Protein AF-A0A1F3ZKU9-F1 (afdb_monomer_lite)

Sequence (115 aa):
MRIGVQIGARLVVLLLLAACGTGGHATKDDPQFARSLADTATVAAVAKRGVRVCREMQVGIAERDWVRGVVVEAEGSRVAVRIDEPGRFEHSVHGVKVTRGAIVSDDAVAWTPCL

Secondary structure (DSSP, 8-state):
-----SSSHHHHHTTSSS---------TT-HHHHHHHHHHHHHHHH-STT-EEEEEEEETTTEEEEEEEEEEEEETTEEEEEEEE--SS--EETTEE--TT-EEEEEGGG-EE--

Foldseek 3Di:
DDDDDDPPPVPVVVPPPPPPPDDDDQDPPHPVVVVVVVLVVLQVQQQDFFFKKWAWDDDPPDDIWIWIFTFHHHDDQKTWTQTQRQTPDWDDDPNHTRDHRDIDIDGSSRIGGDD

pLDDT: mean 84.28, std 18.89, range [40.28, 98.69]

Structure (mmCIF, N/CA/C/O backbone):
data_AF-A0A1F3ZKU9-F1
#
_entry.id   AF-A0A1F3ZKU9-F1
#
loop_
_atom_site.group_PDB
_atom_site.id
_atom_site.type_symbol
_atom_site.label_atom_id
_atom_site.label_alt_id
_atom_site.label_comp_id
_atom_site.label_asym_id
_atom_site.label_entity_id
_atom_site.label_seq_id
_atom_site.pdbx_PDB_ins_code
_atom_site.Cartn_x
_atom_site.Cartn_y
_atom_site.Cartn_z
_atom_site.occupancy
_atom_site.B_iso_or_equiv
_atom_site.auth_seq_id
_atom_site.auth_comp_id
_atom_site.auth_asym_id
_atom_site.auth_atom_id
_atom_site.pdbx_PDB_model_num
ATOM 1 N N . MET A 1 1 ? 25.661 50.003 53.437 1.00 41.91 1 MET A N 1
ATOM 2 C CA . MET A 1 1 ? 25.661 50.498 52.043 1.00 41.91 1 MET A CA 1
ATOM 3 C C . MET A 1 1 ? 25.956 49.332 51.102 1.00 41.91 1 MET A C 1
ATOM 5 O O . MET A 1 1 ? 27.112 48.976 50.940 1.00 41.91 1 MET A O 1
ATOM 9 N N . ARG A 1 2 ? 24.918 48.681 50.560 1.00 40.28 2 ARG A N 1
ATOM 10 C CA . ARG A 1 2 ? 25.003 47.761 49.410 1.00 40.28 2 ARG A CA 1
ATOM 11 C C . ARG A 1 2 ? 23.712 47.908 48.607 1.00 40.28 2 ARG A C 1
ATOM 13 O O . ARG A 1 2 ? 22.698 47.298 48.915 1.00 40.28 2 ARG A O 1
ATOM 20 N N . ILE A 1 3 ? 23.767 48.832 47.654 1.00 46.47 3 ILE A N 1
ATOM 21 C CA . ILE A 1 3 ? 22.811 49.003 46.563 1.00 46.47 3 ILE A CA 1
ATOM 22 C C . ILE A 1 3 ? 23.258 48.025 45.478 1.00 46.47 3 ILE A C 1
ATOM 24 O O . ILE A 1 3 ? 24.413 48.078 45.063 1.00 46.47 3 ILE A O 1
ATOM 28 N N . GLY A 1 4 ? 22.378 47.136 45.031 1.00 48.34 4 GLY A N 1
ATOM 29 C CA . GLY A 1 4 ? 22.643 46.316 43.854 1.00 48.34 4 GLY A CA 1
ATOM 30 C C . GLY A 1 4 ? 21.914 44.983 43.877 1.00 48.34 4 GLY A C 1
ATOM 31 O O . GLY A 1 4 ? 21.918 44.289 44.884 1.00 48.34 4 GLY A O 1
ATOM 32 N N . VAL A 1 5 ? 21.381 44.609 42.714 1.00 49.00 5 VAL A N 1
ATOM 33 C CA . VAL A 1 5 ? 20.816 43.291 42.378 1.00 49.00 5 VAL A CA 1
ATOM 34 C C . VAL A 1 5 ? 19.326 43.109 42.710 1.00 49.00 5 VAL A C 1
ATOM 36 O O . VAL A 1 5 ? 18.940 42.209 43.444 1.00 49.00 5 VAL A O 1
ATOM 39 N N . GLN A 1 6 ? 18.448 43.922 42.108 1.00 45.81 6 GLN A N 1
ATOM 40 C CA . GLN A 1 6 ? 17.027 43.549 41.919 1.00 45.81 6 GLN A CA 1
ATOM 41 C C . GLN A 1 6 ? 16.469 43.846 40.510 1.00 45.81 6 GLN A C 1
ATOM 43 O O . GLN A 1 6 ? 15.298 43.597 40.249 1.00 45.81 6 GLN A O 1
ATOM 48 N N . ILE A 1 7 ? 17.282 44.325 39.561 1.00 51.88 7 ILE A N 1
ATOM 49 C CA . ILE A 1 7 ? 16.776 44.780 38.247 1.00 51.88 7 ILE A CA 1
ATOM 50 C C . ILE A 1 7 ? 16.817 43.668 37.169 1.00 51.88 7 ILE A C 1
ATOM 52 O O . ILE A 1 7 ? 16.140 43.765 36.152 1.00 51.88 7 ILE A O 1
ATOM 56 N N . GLY A 1 8 ? 1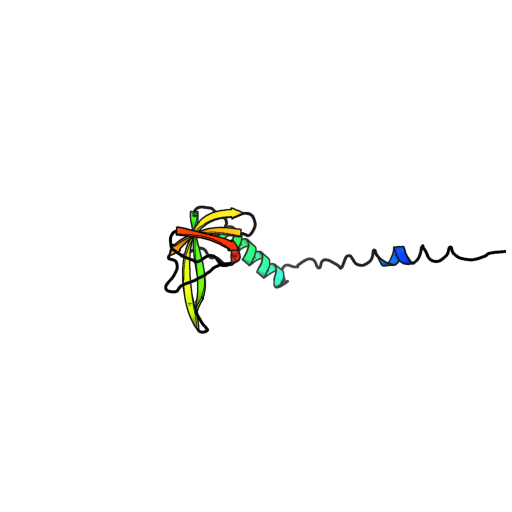7.536 42.561 37.393 1.00 46.69 8 GLY A N 1
ATOM 57 C CA . GLY A 1 8 ? 17.780 41.548 36.350 1.00 46.69 8 GLY A CA 1
ATOM 58 C C . GLY A 1 8 ? 16.667 40.516 36.111 1.00 46.69 8 GLY A C 1
ATOM 59 O O . GLY A 1 8 ? 16.588 39.952 35.024 1.00 46.69 8 GLY A O 1
ATOM 60 N N . ALA A 1 9 ? 15.793 40.253 37.087 1.00 50.47 9 ALA A N 1
ATOM 61 C CA . ALA A 1 9 ? 14.893 39.092 37.018 1.00 50.47 9 ALA A CA 1
ATOM 62 C C . ALA A 1 9 ? 13.597 39.329 36.220 1.00 50.47 9 ALA A C 1
ATOM 64 O O . ALA A 1 9 ? 12.983 38.374 35.752 1.00 50.47 9 ALA A O 1
ATOM 65 N N . ARG A 1 10 ? 13.167 40.586 36.037 1.00 48.47 10 ARG A N 1
ATOM 66 C CA . ARG A 1 10 ? 11.903 40.888 35.336 1.00 48.47 10 ARG A CA 1
ATOM 67 C C . ARG A 1 10 ? 12.035 40.973 33.815 1.00 48.47 10 ARG A C 1
ATOM 69 O O . ARG A 1 10 ? 11.051 40.733 33.127 1.00 48.47 10 ARG A O 1
ATOM 76 N N . LEU A 1 11 ? 13.225 41.262 33.284 1.00 47.56 11 LEU A N 1
ATOM 77 C CA . LEU A 1 11 ? 13.407 41.440 31.838 1.00 47.56 11 LEU A CA 1
ATOM 78 C C . LEU A 1 11 ? 13.492 40.104 31.076 1.00 47.56 11 LEU A C 1
ATOM 80 O O . LEU A 1 11 ? 13.081 40.029 29.924 1.00 47.56 11 LEU A O 1
ATOM 84 N N . VAL A 1 12 ? 13.968 39.035 31.722 1.00 53.72 12 VAL A N 1
ATOM 85 C CA . VAL A 1 12 ? 14.160 37.723 31.074 1.00 53.72 12 VAL A CA 1
ATOM 86 C C . VAL A 1 12 ? 12.837 36.969 30.872 1.00 53.72 12 VAL A C 1
ATOM 88 O O . VAL A 1 12 ? 12.683 36.247 29.892 1.00 53.72 12 VAL A O 1
ATOM 91 N N . VAL A 1 13 ? 11.841 37.176 31.740 1.00 52.06 13 VAL A N 1
ATOM 92 C CA . VAL A 1 13 ? 10.548 36.464 31.665 1.00 52.06 13 VAL A CA 1
ATOM 93 C C . VAL A 1 13 ? 9.666 36.955 30.505 1.00 52.06 13 VAL A C 1
ATOM 95 O O . VAL A 1 13 ? 8.881 36.183 29.962 1.00 52.06 13 VAL A O 1
ATOM 98 N N . LEU A 1 14 ? 9.824 38.205 30.059 1.00 50.38 14 LEU A N 1
ATOM 99 C CA . LEU A 1 14 ? 9.020 38.782 28.970 1.00 50.38 14 LEU A CA 1
ATOM 100 C C . LEU A 1 14 ? 9.446 38.331 27.559 1.00 50.38 14 LEU A C 1
ATOM 102 O O . LEU A 1 14 ? 8.662 38.469 26.625 1.00 50.38 14 LEU A O 1
ATOM 106 N N . LEU A 1 15 ? 10.641 37.755 27.391 1.00 51.44 15 LEU A N 1
ATOM 107 C CA . LEU A 1 15 ? 11.169 37.343 26.079 1.00 51.44 15 LEU A CA 1
ATOM 108 C C . LEU A 1 15 ? 10.823 35.896 25.678 1.00 51.44 15 LEU A C 1
ATOM 110 O O . LEU A 1 15 ? 11.015 35.532 24.522 1.00 51.44 15 LEU A O 1
ATOM 114 N N . LEU A 1 16 ? 10.281 35.074 26.584 1.00 51.91 16 LEU A N 1
ATOM 115 C CA . LEU A 1 16 ? 9.998 33.651 26.320 1.00 51.91 16 LEU A CA 1
ATOM 116 C C . LEU A 1 16 ? 8.561 33.357 25.846 1.00 51.91 16 LEU A C 1
ATOM 118 O O . L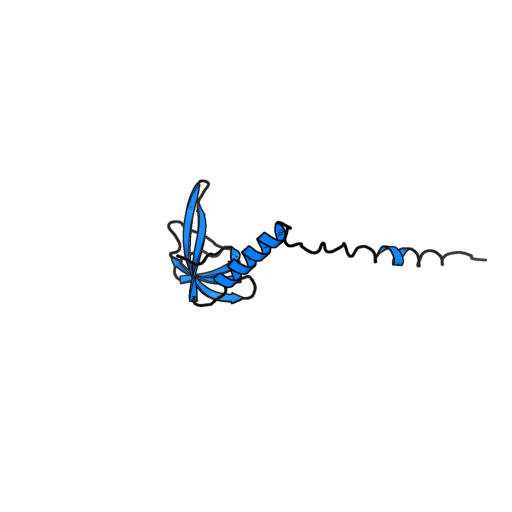EU A 1 16 ? 8.271 32.233 25.451 1.00 51.91 16 LEU A O 1
ATOM 122 N N . LEU A 1 17 ? 7.659 34.346 25.848 1.00 53.03 17 LEU A N 1
ATOM 123 C CA . LEU A 1 17 ? 6.234 34.154 25.519 1.00 53.03 17 LEU A CA 1
ATOM 124 C C . LEU A 1 17 ? 5.847 34.532 24.076 1.00 53.03 17 LEU A C 1
ATOM 126 O O . LEU A 1 17 ? 4.697 34.346 23.690 1.00 53.03 17 LEU A O 1
ATOM 130 N N . ALA A 1 18 ? 6.778 35.029 23.258 1.00 53.34 18 ALA A N 1
ATOM 131 C CA . ALA A 1 18 ? 6.480 35.568 21.923 1.00 53.34 18 ALA A CA 1
ATOM 132 C 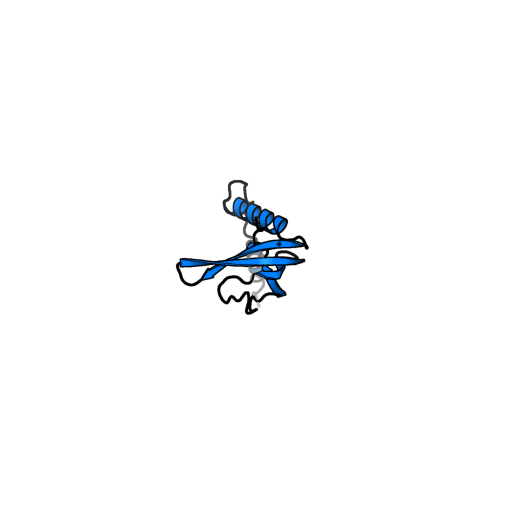C . ALA A 1 18 ? 6.832 34.632 20.747 1.00 53.34 18 ALA A C 1
ATOM 134 O O . ALA A 1 18 ? 6.911 35.085 19.609 1.00 53.34 18 ALA A O 1
ATOM 135 N N . ALA A 1 19 ? 7.036 33.336 20.995 1.00 52.00 19 ALA A N 1
ATOM 136 C CA . ALA A 1 19 ? 7.359 32.360 19.950 1.00 52.00 19 ALA A CA 1
ATOM 137 C C . ALA A 1 19 ? 6.338 31.211 19.852 1.00 52.00 19 ALA A C 1
ATOM 139 O O . ALA A 1 19 ? 6.692 30.084 19.529 1.00 52.00 19 ALA A O 1
ATOM 140 N N . CYS A 1 20 ? 5.050 31.484 20.083 1.00 52.00 20 CYS A N 1
ATOM 141 C CA . CYS A 1 20 ? 4.006 30.720 19.395 1.00 52.00 20 CYS A CA 1
ATOM 142 C C . CYS A 1 20 ? 3.874 31.327 17.998 1.00 52.00 20 CYS A C 1
ATOM 144 O O . CYS A 1 20 ? 3.068 32.226 17.768 1.00 52.00 20 CYS A O 1
ATOM 146 N N . GLY A 1 21 ? 4.763 30.894 17.101 1.00 47.72 21 GLY A N 1
ATOM 147 C CA . GLY A 1 21 ? 4.705 31.235 15.689 1.00 47.72 21 GLY A CA 1
ATOM 148 C C . GLY A 1 21 ? 3.305 30.952 15.158 1.00 47.72 21 GLY A C 1
ATOM 149 O O . GLY A 1 21 ? 2.790 29.844 15.279 1.00 47.72 21 GLY A O 1
ATOM 150 N N . THR A 1 22 ? 2.697 32.002 14.625 1.00 53.69 22 THR A N 1
ATOM 151 C CA . THR A 1 22 ? 1.474 32.024 13.831 1.00 53.69 22 THR A CA 1
ATOM 152 C C . THR A 1 22 ? 1.273 30.738 13.033 1.00 53.69 22 THR A C 1
ATOM 154 O O . THR A 1 22 ? 1.954 30.510 12.032 1.00 53.69 22 THR A O 1
ATOM 157 N N . GLY A 1 23 ? 0.299 29.925 13.446 1.00 52.28 23 GLY A N 1
ATOM 158 C CA . GLY A 1 23 ? -0.315 28.952 12.556 1.00 52.28 23 GLY A CA 1
ATOM 159 C C . GLY A 1 23 ? -0.988 29.725 11.429 1.00 52.28 23 GLY A C 1
ATOM 160 O O . GLY A 1 23 ? -2.029 30.349 11.633 1.00 52.28 23 GLY A O 1
ATOM 161 N N . GLY A 1 24 ? -0.363 29.740 10.252 1.00 56.84 24 GLY A N 1
ATOM 162 C CA . GLY A 1 24 ? -1.059 30.108 9.030 1.00 56.84 24 GLY A CA 1
ATOM 163 C C . GLY A 1 24 ? -2.237 29.153 8.885 1.00 56.84 24 GLY A C 1
ATOM 164 O O . GLY A 1 24 ? -2.047 27.941 8.832 1.00 56.84 24 GLY A O 1
ATOM 165 N N . HIS A 1 25 ? -3.457 29.682 8.904 1.00 59.00 25 HIS A N 1
ATOM 166 C CA . HIS A 1 25 ? -4.634 28.890 8.584 1.00 59.00 25 HIS A CA 1
ATOM 167 C C . HIS A 1 25 ? -4.451 28.416 7.143 1.00 59.00 25 HIS A C 1
ATOM 169 O O . HIS A 1 25 ? -4.407 29.255 6.245 1.00 59.00 25 HIS A O 1
ATOM 175 N N . ALA A 1 26 ? -4.291 27.106 6.935 1.00 62.38 26 ALA A N 1
ATOM 176 C CA . ALA A 1 26 ? -4.245 26.526 5.600 1.00 62.38 26 ALA A CA 1
ATOM 177 C C . ALA A 1 26 ? -5.535 26.931 4.878 1.00 62.38 26 ALA A C 1
ATOM 179 O O . ALA A 1 26 ? -6.631 26.482 5.226 1.00 62.38 26 ALA A O 1
ATOM 180 N N . THR A 1 27 ? -5.424 27.868 3.942 1.00 72.56 27 THR A N 1
ATOM 181 C CA . THR A 1 27 ? -6.550 28.274 3.111 1.00 72.56 27 THR A CA 1
ATOM 182 C C . THR A 1 27 ? -6.766 27.199 2.053 1.00 72.56 27 THR A C 1
ATOM 184 O O . THR A 1 27 ? -5.866 26.427 1.729 1.00 72.56 27 THR A O 1
ATOM 187 N N . LYS A 1 28 ? -7.975 27.129 1.493 1.00 70.75 28 LYS A N 1
ATOM 188 C CA . LYS A 1 28 ? -8.309 26.148 0.450 1.00 70.75 28 LYS A CA 1
ATOM 189 C C . LYS A 1 28 ? -7.375 26.220 -0.773 1.00 70.75 28 LYS A C 1
ATOM 191 O O . LYS A 1 28 ? -7.232 25.224 -1.475 1.00 70.75 28 LYS A O 1
ATOM 196 N N . ASP A 1 29 ? -6.740 27.370 -0.987 1.00 79.56 29 ASP A N 1
ATOM 197 C CA . ASP A 1 29 ? -5.822 27.632 -2.098 1.00 79.56 29 ASP A CA 1
ATOM 198 C C . ASP A 1 29 ? -4.359 27.249 -1.787 1.00 79.56 29 ASP A C 1
ATOM 200 O O . ASP A 1 29 ? -3.490 27.390 -2.646 1.00 79.56 29 ASP A O 1
ATOM 204 N N . ASP A 1 30 ? -4.067 26.749 -0.581 1.00 85.19 30 ASP A N 1
ATOM 205 C CA . ASP A 1 30 ? -2.743 26.252 -0.201 1.00 85.19 30 ASP A CA 1
ATOM 206 C C . ASP A 1 30 ? -2.476 24.868 -0.838 1.00 85.19 30 ASP A C 1
ATOM 208 O O . ASP A 1 30 ? -3.230 23.915 -0.597 1.00 85.19 30 ASP A O 1
ATOM 212 N N . PRO A 1 31 ? -1.385 24.686 -1.607 1.00 86.75 31 PRO A N 1
ATOM 213 C CA . PRO A 1 31 ? -0.987 23.381 -2.134 1.00 86.75 31 PRO A CA 1
ATOM 214 C C . PRO A 1 31 ? -0.862 22.276 -1.072 1.00 86.75 31 PRO A C 1
ATOM 216 O O . PRO A 1 31 ? -1.080 21.102 -1.383 1.00 86.75 31 PRO A O 1
ATOM 219 N N . GLN A 1 32 ? -0.527 22.614 0.177 1.00 88.56 32 GLN A N 1
ATOM 220 C CA . GLN A 1 32 ? -0.490 21.644 1.274 1.00 88.56 32 GLN A CA 1
ATOM 221 C C . GLN A 1 32 ? -1.880 21.132 1.647 1.00 88.56 32 GLN A C 1
ATOM 223 O O . GLN A 1 32 ? -2.024 19.948 1.952 1.00 88.56 32 GLN A O 1
ATOM 228 N N . PHE A 1 33 ? -2.907 21.982 1.582 1.00 88.00 33 PHE A N 1
ATOM 229 C CA . PHE A 1 33 ? -4.284 21.583 1.865 1.00 88.00 33 PHE A CA 1
ATOM 230 C C . PHE A 1 33 ? -4.793 20.565 0.838 1.00 88.00 33 PHE A C 1
ATOM 232 O O . PHE A 1 33 ? -5.406 19.560 1.193 1.00 88.00 33 PHE A O 1
ATOM 239 N N . ALA A 1 34 ? -4.479 20.772 -0.443 1.00 88.25 34 ALA A N 1
ATOM 240 C CA . ALA A 1 34 ? -4.816 19.804 -1.484 1.00 88.25 34 ALA A CA 1
ATOM 241 C C . ALA A 1 34 ? -4.139 18.441 -1.242 1.00 88.25 34 ALA A C 1
ATOM 243 O O . ALA A 1 34 ? -4.757 17.393 -1.437 1.00 88.25 34 ALA A O 1
ATOM 244 N N . ARG A 1 35 ? -2.882 18.452 -0.781 1.00 87.50 35 ARG A N 1
ATOM 245 C CA . ARG A 1 35 ? -2.119 17.231 -0.494 1.00 87.50 35 ARG A CA 1
ATOM 246 C C . ARG A 1 35 ? -2.676 16.480 0.713 1.00 87.50 35 ARG A C 1
ATOM 248 O O . ARG A 1 35 ? -2.917 15.284 0.614 1.00 87.50 35 ARG A O 1
ATOM 255 N N . SER A 1 36 ? -2.977 17.183 1.804 1.00 88.06 36 SER A N 1
ATOM 256 C CA . SER A 1 36 ? -3.547 16.567 3.008 1.00 88.06 36 SER A CA 1
ATOM 257 C C . SER A 1 36 ? -4.937 15.969 2.762 1.00 88.06 36 SER A C 1
ATOM 259 O O . SER A 1 36 ? -5.254 14.901 3.294 1.00 88.06 36 SER A O 1
ATOM 261 N N . LEU A 1 37 ? -5.754 16.601 1.912 1.00 88.88 37 LEU A N 1
ATOM 262 C CA . LEU A 1 37 ? -7.024 16.031 1.459 1.00 88.88 37 LEU A CA 1
ATOM 263 C C . LEU A 1 37 ? -6.825 14.737 0.661 1.00 88.88 37 LEU A C 1
ATOM 265 O O . LEU A 1 37 ? -7.537 13.761 0.902 1.00 88.88 37 LEU A O 1
ATOM 269 N N . ALA A 1 38 ? -5.866 14.715 -0.267 1.00 86.69 38 ALA A N 1
ATOM 270 C CA . ALA A 1 38 ? -5.557 13.527 -1.062 1.00 86.69 38 ALA A CA 1
ATOM 271 C C . ALA A 1 38 ? -5.032 12.373 -0.191 1.00 86.69 38 ALA A C 1
ATOM 273 O O . ALA A 1 38 ? -5.473 11.230 -0.344 1.00 86.69 38 ALA A O 1
ATOM 274 N N . ASP A 1 39 ? -4.163 12.675 0.774 1.00 88.75 39 ASP A N 1
ATOM 275 C CA . ASP A 1 39 ? -3.652 11.693 1.731 1.00 88.75 39 ASP A CA 1
ATOM 276 C C . ASP A 1 39 ? -4.795 11.129 2.583 1.00 88.75 39 ASP A C 1
ATOM 278 O O . ASP A 1 39 ? -4.937 9.914 2.709 1.00 88.75 39 ASP A O 1
ATOM 282 N N . THR A 1 40 ? -5.683 11.992 3.088 1.00 89.06 40 THR A N 1
ATOM 283 C CA . THR A 1 40 ? -6.857 11.572 3.874 1.00 89.06 40 THR A CA 1
ATOM 284 C C . THR A 1 40 ? -7.784 10.667 3.064 1.00 89.06 40 THR A C 1
ATOM 286 O O . THR A 1 40 ? -8.247 9.644 3.572 1.00 89.06 40 THR A O 1
ATOM 289 N N . ALA A 1 41 ? -8.041 11.005 1.798 1.00 87.69 41 ALA A N 1
ATOM 290 C CA . ALA A 1 41 ? -8.855 10.180 0.909 1.00 87.69 41 ALA A CA 1
ATOM 291 C C . ALA A 1 41 ? -8.214 8.805 0.658 1.00 87.69 41 ALA A C 1
ATOM 293 O O . ALA A 1 41 ? -8.908 7.787 0.675 1.00 87.69 41 ALA A O 1
ATOM 294 N N . THR A 1 42 ? -6.892 8.764 0.483 1.00 88.12 42 THR A N 1
ATOM 295 C CA . THR A 1 42 ? -6.134 7.519 0.292 1.00 88.12 42 THR A CA 1
ATOM 296 C C . THR A 1 42 ? -6.205 6.639 1.537 1.00 88.12 42 THR A C 1
ATOM 298 O O . THR A 1 42 ? -6.565 5.465 1.444 1.00 88.12 42 THR A O 1
ATOM 301 N N . VAL A 1 43 ? -5.958 7.220 2.717 1.00 91.00 43 VAL A N 1
ATOM 302 C CA . VAL A 1 43 ? -6.098 6.522 4.003 1.00 91.00 43 VAL A CA 1
ATOM 303 C C . VAL A 1 43 ? -7.513 5.966 4.143 1.00 91.00 43 VAL A C 1
ATOM 305 O O . VAL A 1 43 ? -7.666 4.787 4.435 1.00 91.00 43 VAL A O 1
ATOM 308 N N . ALA A 1 44 ? -8.551 6.760 3.872 1.00 90.69 44 ALA A N 1
ATOM 309 C CA . ALA A 1 44 ? -9.937 6.310 3.984 1.00 90.69 44 ALA A CA 1
ATOM 310 C C . ALA A 1 44 ? -10.274 5.144 3.034 1.00 90.69 44 ALA A C 1
ATOM 312 O O . ALA A 1 44 ? -11.038 4.251 3.402 1.00 90.69 44 ALA A O 1
ATOM 313 N N . ALA A 1 45 ? -9.694 5.126 1.832 1.00 90.50 45 ALA A N 1
ATOM 314 C CA . ALA A 1 45 ? -9.906 4.059 0.858 1.00 90.50 45 ALA A CA 1
ATOM 315 C C . ALA A 1 45 ? -9.212 2.741 1.249 1.00 90.50 45 ALA A C 1
ATOM 317 O O . ALA A 1 45 ? -9.700 1.662 0.910 1.00 90.50 45 ALA A O 1
ATOM 318 N N . VAL A 1 46 ? -8.085 2.823 1.960 1.00 95.69 46 VAL A N 1
ATOM 319 C CA . VAL A 1 46 ? -7.227 1.680 2.302 1.00 95.69 46 VAL A CA 1
ATOM 320 C C . VAL A 1 46 ? -7.477 1.154 3.721 1.00 95.69 46 VAL A C 1
ATOM 322 O O . VAL A 1 46 ? -7.420 -0.053 3.942 1.00 95.69 46 VAL A O 1
ATOM 325 N N . ALA A 1 47 ? -7.791 2.014 4.693 1.00 91.62 47 ALA A N 1
ATOM 326 C CA . ALA A 1 47 ? -7.841 1.707 6.129 1.00 91.62 47 ALA A CA 1
ATOM 327 C C . ALA A 1 47 ? -9.097 0.926 6.572 1.00 91.62 47 ALA A C 1
ATOM 329 O O . ALA A 1 47 ? -9.690 1.190 7.619 1.00 91.62 47 ALA A O 1
ATOM 330 N N . LYS A 1 48 ? -9.512 -0.071 5.787 1.00 93.31 48 LYS A N 1
ATOM 331 C CA . LYS A 1 48 ? -10.595 -0.996 6.118 1.00 93.31 48 LYS A CA 1
ATOM 332 C C . LYS A 1 48 ? -10.120 -2.434 5.938 1.00 93.31 48 LYS A C 1
ATOM 334 O O . LYS A 1 48 ? -9.594 -2.805 4.891 1.00 93.31 48 LYS A O 1
ATOM 339 N N . ARG A 1 49 ? -10.357 -3.275 6.952 1.00 96.94 49 ARG A N 1
ATOM 340 C CA . ARG A 1 49 ? -10.064 -4.716 6.865 1.00 96.94 49 ARG A CA 1
ATOM 341 C C . ARG A 1 49 ? -10.792 -5.336 5.665 1.00 96.94 49 ARG A C 1
ATOM 343 O O . ARG A 1 49 ? -11.964 -5.047 5.425 1.00 96.94 49 ARG A O 1
ATOM 350 N N . GLY A 1 50 ? -10.098 -6.204 4.936 1.00 97.38 50 GLY A N 1
ATOM 351 C CA . GLY A 1 50 ? -10.602 -6.903 3.754 1.00 97.38 50 GLY A CA 1
ATOM 352 C C . GLY A 1 50 ? -10.408 -6.163 2.427 1.00 97.38 50 GLY A C 1
ATOM 353 O O . GLY A 1 50 ? -10.656 -6.758 1.381 1.00 97.38 50 GLY A O 1
ATOM 354 N N . VAL A 1 51 ? -9.951 -4.904 2.431 1.00 97.56 51 VAL A N 1
ATOM 355 C CA . VAL A 1 51 ? -9.660 -4.176 1.186 1.00 97.56 51 VAL A CA 1
ATOM 356 C C . VAL A 1 51 ? -8.437 -4.786 0.504 1.00 97.56 51 VAL A C 1
ATOM 358 O O . VAL A 1 51 ? -7.404 -4.998 1.141 1.00 97.56 51 VAL A O 1
ATOM 361 N N . ARG A 1 52 ? -8.561 -5.063 -0.800 1.00 98.25 52 ARG A N 1
ATOM 362 C CA . ARG A 1 52 ? -7.427 -5.450 -1.645 1.00 98.25 52 ARG A CA 1
ATOM 363 C C . ARG A 1 52 ? -6.629 -4.216 -2.022 1.00 98.25 52 ARG A C 1
ATOM 365 O O . ARG A 1 52 ? -7.193 -3.255 -2.546 1.00 98.25 52 ARG A O 1
ATOM 372 N N . VAL A 1 53 ? -5.330 -4.270 -1.781 1.00 98.31 53 VAL A N 1
ATOM 373 C CA . VAL A 1 53 ? -4.424 -3.144 -1.967 1.00 98.31 53 VAL A CA 1
ATOM 374 C C . VAL A 1 53 ? -3.208 -3.525 -2.790 1.00 98.31 53 VAL A C 1
ATOM 376 O O . VAL A 1 53 ? -2.705 -4.646 -2.723 1.00 98.31 53 VAL A O 1
ATOM 379 N N . CYS A 1 54 ? -2.763 -2.556 -3.574 1.00 97.94 54 CYS A N 1
ATOM 380 C CA . CYS A 1 54 ? -1.675 -2.628 -4.519 1.00 97.94 54 CYS A CA 1
ATOM 381 C C . CYS A 1 54 ? -0.644 -1.566 -4.135 1.00 97.94 54 CYS A C 1
ATOM 383 O O . CYS A 1 54 ? -0.989 -0.403 -3.898 1.00 97.94 54 CYS A O 1
ATOM 385 N N . ARG A 1 55 ? 0.623 -1.968 -4.086 1.00 97.75 55 ARG A N 1
ATOM 386 C CA . ARG A 1 55 ? 1.757 -1.075 -3.877 1.00 97.75 55 ARG A CA 1
ATOM 387 C C . ARG A 1 55 ? 2.732 -1.207 -5.026 1.00 97.75 55 ARG A C 1
ATOM 389 O O . ARG A 1 55 ? 3.152 -2.309 -5.379 1.00 97.75 55 ARG A O 1
ATOM 396 N N . GLU A 1 56 ? 3.105 -0.061 -5.564 1.00 96.94 56 GLU A N 1
ATOM 397 C CA . GLU A 1 56 ? 4.161 0.043 -6.550 1.00 96.94 56 GLU A CA 1
ATOM 398 C C . GLU A 1 56 ? 5.530 -0.032 -5.862 1.00 96.94 56 GLU A C 1
ATOM 400 O O . GLU A 1 56 ? 5.792 0.662 -4.876 1.00 96.94 56 GLU A O 1
ATOM 405 N N . MET A 1 57 ? 6.408 -0.875 -6.391 1.00 96.25 57 MET A N 1
ATOM 406 C CA . MET A 1 57 ? 7.771 -1.071 -5.918 1.00 96.25 57 MET A CA 1
ATOM 407 C C . MET A 1 57 ? 8.753 -0.649 -7.006 1.00 96.25 57 MET A C 1
ATOM 409 O O . MET A 1 57 ? 8.651 -1.075 -8.158 1.00 96.25 57 MET A O 1
ATOM 413 N N . GLN A 1 58 ? 9.723 0.186 -6.637 1.00 94.81 58 GLN A N 1
ATOM 414 C CA . GLN A 1 58 ? 10.803 0.593 -7.532 1.00 94.81 58 GLN A CA 1
ATOM 415 C C . GLN A 1 58 ? 11.832 -0.538 -7.655 1.00 94.81 58 GLN A C 1
ATOM 417 O O . GLN A 1 58 ? 12.350 -1.013 -6.646 1.00 94.81 58 GLN A O 1
ATOM 422 N N . VAL A 1 59 ? 12.174 -0.917 -8.886 1.00 94.00 59 VAL A N 1
ATOM 423 C CA . VAL A 1 59 ? 13.225 -1.894 -9.196 1.00 94.00 59 VAL A CA 1
ATOM 424 C C . VAL A 1 59 ? 14.289 -1.215 -10.051 1.00 94.00 59 VAL A C 1
ATOM 426 O O . VAL A 1 59 ? 14.048 -0.792 -11.184 1.00 94.00 59 VAL A O 1
ATOM 429 N N . GLY A 1 60 ? 15.488 -1.060 -9.487 1.00 91.19 60 GLY A N 1
ATOM 430 C CA . GLY A 1 60 ? 16.544 -0.272 -10.121 1.00 91.19 60 GLY A CA 1
ATOM 431 C C . GLY A 1 60 ? 16.067 1.149 -10.449 1.00 91.19 60 GLY A C 1
ATOM 432 O O . GLY A 1 60 ? 15.315 1.747 -9.685 1.00 91.19 60 GLY A O 1
ATOM 433 N N . ILE A 1 61 ? 16.488 1.687 -11.596 1.00 90.62 61 ILE A N 1
ATOM 434 C CA . ILE A 1 61 ? 16.184 3.074 -11.996 1.00 90.62 61 ILE A CA 1
ATOM 435 C C . ILE A 1 61 ? 14.935 3.231 -12.872 1.00 90.62 61 ILE A C 1
ATOM 437 O O . ILE A 1 61 ? 14.410 4.335 -12.978 1.00 90.62 61 ILE A O 1
ATOM 441 N N . ALA A 1 62 ? 14.475 2.162 -13.525 1.00 89.81 62 ALA A N 1
ATOM 442 C CA . ALA A 1 62 ? 13.492 2.268 -14.607 1.00 89.81 62 ALA A CA 1
ATOM 443 C C . ALA A 1 62 ? 12.343 1.264 -14.514 1.00 89.81 62 ALA A C 1
ATOM 445 O O . ALA A 1 62 ? 11.300 1.490 -15.123 1.00 89.81 62 ALA A O 1
ATOM 446 N N . GLU A 1 63 ? 12.506 0.168 -13.774 1.00 95.12 63 GLU A N 1
ATOM 447 C CA . GLU A 1 63 ? 11.480 -0.860 -13.697 1.00 95.12 63 GLU A CA 1
ATOM 448 C C . GLU A 1 63 ? 10.598 -0.657 -12.468 1.00 95.12 63 GLU A C 1
ATOM 450 O O . GLU A 1 63 ? 11.037 -0.198 -11.410 1.00 95.12 63 GLU A O 1
ATOM 455 N N . ARG A 1 64 ? 9.320 -0.992 -12.635 1.00 95.31 64 ARG A N 1
ATOM 456 C CA . ARG A 1 64 ? 8.341 -1.009 -11.561 1.00 95.31 64 ARG A CA 1
ATOM 457 C C . ARG A 1 64 ? 7.753 -2.397 -11.432 1.00 95.31 64 ARG A C 1
ATOM 459 O O . ARG A 1 64 ? 7.574 -3.122 -12.414 1.00 95.31 64 ARG A O 1
ATOM 466 N N . ASP A 1 65 ? 7.453 -2.753 -10.202 1.00 96.88 65 ASP A N 1
ATOM 467 C CA . ASP A 1 65 ? 6.807 -4.003 -9.861 1.00 96.88 65 ASP A CA 1
ATOM 468 C C . ASP A 1 65 ? 5.642 -3.741 -8.915 1.00 96.88 65 ASP A C 1
ATOM 470 O O . ASP A 1 65 ? 5.545 -2.669 -8.320 1.00 96.88 65 ASP A O 1
ATOM 474 N N . TRP A 1 66 ? 4.734 -4.703 -8.804 1.00 97.25 66 TRP A N 1
ATOM 475 C CA . TRP A 1 66 ? 3.509 -4.528 -8.034 1.00 97.25 66 TRP A CA 1
ATOM 476 C C . TRP A 1 66 ? 3.366 -5.621 -6.993 1.00 97.25 66 TRP A C 1
ATOM 478 O O . TRP A 1 66 ? 3.282 -6.803 -7.319 1.00 97.25 66 TRP A O 1
ATOM 488 N N . VAL A 1 67 ? 3.276 -5.196 -5.738 1.00 98.25 67 VAL A N 1
ATOM 489 C CA . VAL A 1 67 ? 2.934 -6.050 -4.604 1.00 98.25 67 VAL A CA 1
ATOM 490 C C . VAL A 1 67 ? 1.443 -5.913 -4.340 1.00 98.25 67 VAL A C 1
ATOM 492 O O . VAL A 1 67 ? 0.918 -4.799 -4.306 1.00 98.25 67 VAL A O 1
ATOM 495 N N . ARG A 1 68 ? 0.754 -7.036 -4.131 1.00 98.50 68 ARG A N 1
ATOM 496 C CA . ARG A 1 68 ? -0.682 -7.068 -3.840 1.00 98.50 68 ARG A CA 1
ATOM 497 C C . ARG A 1 68 ? -0.966 -7.841 -2.569 1.00 98.50 68 ARG A C 1
ATOM 499 O O . ARG A 1 68 ? -0.312 -8.842 -2.268 1.00 98.50 68 ARG A O 1
ATOM 506 N N . GLY A 1 69 ? -1.977 -7.394 -1.844 1.00 98.31 69 GLY A N 1
ATOM 507 C CA . GLY A 1 69 ? -2.412 -8.053 -0.628 1.00 98.31 69 GLY A CA 1
ATOM 508 C C . GLY A 1 69 ? -3.777 -7.593 -0.155 1.00 98.31 69 GLY A C 1
ATOM 509 O O . GLY A 1 69 ? -4.461 -6.803 -0.809 1.00 98.31 69 GLY A O 1
ATOM 510 N N . VAL A 1 70 ? -4.149 -8.068 1.026 1.00 98.56 70 VAL A N 1
ATOM 511 C CA . VAL A 1 70 ? -5.388 -7.708 1.712 1.00 98.56 70 VAL A CA 1
ATOM 512 C C . VAL A 1 70 ? -5.061 -7.068 3.050 1.00 98.56 70 VAL A C 1
ATOM 514 O O . VAL A 1 70 ? -4.282 -7.607 3.837 1.00 98.56 70 VAL A O 1
ATOM 517 N N . VAL A 1 71 ? -5.706 -5.942 3.339 1.00 98.44 71 VAL A N 1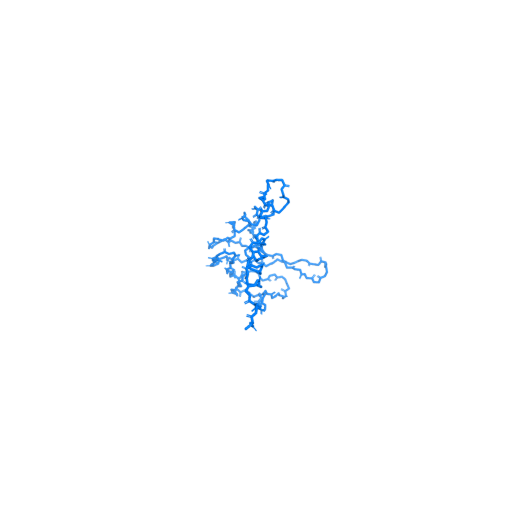
ATOM 518 C CA . VAL A 1 71 ? -5.620 -5.286 4.646 1.00 98.44 71 VAL A CA 1
ATOM 519 C C . VAL A 1 71 ? -6.236 -6.199 5.705 1.00 98.44 71 VAL A C 1
ATOM 521 O O . VAL A 1 71 ? -7.424 -6.519 5.653 1.00 98.44 71 VAL A O 1
ATOM 524 N N . VAL A 1 72 ? -5.438 -6.627 6.679 1.00 98.50 72 VAL A N 1
ATOM 525 C CA . VAL A 1 72 ? -5.890 -7.461 7.804 1.00 98.50 72 VAL A CA 1
ATOM 526 C C . VAL A 1 72 ? -6.119 -6.647 9.071 1.00 98.50 72 VAL A C 1
ATOM 528 O O . VAL A 1 72 ? -6.898 -7.071 9.925 1.00 98.50 72 VAL A O 1
ATOM 531 N N . GLU A 1 73 ? -5.515 -5.464 9.166 1.00 97.94 73 GLU A N 1
ATOM 532 C CA . GLU A 1 73 ? -5.659 -4.526 10.278 1.00 97.94 73 GLU A CA 1
ATOM 533 C C . GLU A 1 73 ? -5.349 -3.094 9.828 1.00 97.94 73 GLU A C 1
ATOM 535 O O . GLU A 1 73 ? -4.568 -2.889 8.900 1.00 97.94 73 GLU A O 1
ATOM 540 N N . ALA A 1 74 ? -5.974 -2.111 10.474 1.00 95.88 74 ALA A N 1
ATOM 541 C CA . ALA A 1 74 ? -5.726 -0.691 10.262 1.00 95.88 74 ALA A CA 1
ATOM 542 C C . ALA A 1 74 ? -5.690 0.012 11.624 1.00 95.88 74 ALA A C 1
ATOM 544 O O . ALA A 1 74 ? -6.605 -0.174 12.428 1.00 95.88 74 ALA A O 1
ATOM 545 N N . GLU A 1 75 ? -4.646 0.801 11.867 1.00 92.62 75 GLU A N 1
ATOM 546 C CA . GLU A 1 75 ? -4.438 1.561 13.101 1.00 92.62 75 GLU A CA 1
ATOM 547 C C . GLU A 1 75 ? -3.856 2.938 12.760 1.00 92.62 75 GLU A C 1
ATOM 549 O O . GLU A 1 75 ? -2.743 3.059 12.244 1.00 92.62 75 GLU A O 1
ATOM 554 N N . GLY A 1 76 ? -4.622 3.998 13.033 1.00 88.81 76 GLY A N 1
ATOM 555 C CA . GLY A 1 76 ? -4.222 5.365 12.700 1.00 88.81 76 GLY A CA 1
ATOM 556 C C . GLY A 1 76 ? -3.918 5.528 11.206 1.00 88.81 76 GLY A C 1
ATOM 557 O O . GLY A 1 76 ? -4.777 5.281 10.362 1.00 88.81 76 GLY A O 1
ATOM 558 N N . SER A 1 77 ? -2.693 5.948 10.884 1.00 91.81 77 SER A N 1
ATOM 559 C CA . SER A 1 77 ? -2.205 6.123 9.509 1.00 91.81 77 SER A CA 1
ATOM 560 C C . SER A 1 77 ? -1.576 4.864 8.903 1.00 91.81 77 SER A C 1
ATOM 562 O O . SER A 1 77 ? -1.087 4.918 7.773 1.00 91.81 77 SER A O 1
ATOM 564 N N . ARG A 1 78 ? -1.552 3.743 9.633 1.00 96.06 78 ARG A N 1
ATOM 565 C CA . ARG A 1 78 ? -0.892 2.505 9.213 1.00 96.06 78 ARG A CA 1
ATOM 566 C C . ARG A 1 78 ? -1.888 1.389 8.944 1.00 96.06 78 ARG A C 1
ATOM 568 O O . ARG A 1 78 ? -2.957 1.308 9.548 1.00 96.06 78 ARG A O 1
ATOM 575 N N . VAL A 1 79 ? -1.494 0.487 8.057 1.00 98.06 79 VAL A N 1
ATOM 576 C CA . VAL A 1 79 ? -2.207 -0.755 7.764 1.00 98.06 79 VAL A CA 1
ATOM 577 C C . VAL A 1 79 ? -1.266 -1.942 7.854 1.00 98.06 79 VAL A C 1
ATOM 579 O O . VAL A 1 79 ? -0.095 -1.855 7.489 1.00 98.06 79 VAL A O 1
ATOM 582 N N . ALA A 1 80 ? -1.789 -3.067 8.330 1.00 98.31 80 ALA A N 1
ATOM 583 C CA . ALA A 1 80 ? -1.149 -4.361 8.179 1.00 98.31 80 ALA A CA 1
ATOM 584 C C . ALA A 1 80 ? -1.765 -5.065 6.969 1.00 98.31 80 ALA A C 1
ATOM 586 O O . ALA A 1 80 ? -2.978 -5.288 6.916 1.00 98.31 80 ALA A O 1
ATOM 587 N N . VAL A 1 81 ? -0.929 -5.423 6.001 1.00 98.56 81 VAL A N 1
ATOM 588 C CA . VAL A 1 81 ? -1.331 -6.070 4.751 1.00 98.56 81 VAL A CA 1
ATOM 589 C C . VAL A 1 81 ? -0.780 -7.485 4.737 1.00 98.56 81 VAL A C 1
ATOM 591 O O . VAL A 1 81 ? 0.429 -7.683 4.850 1.00 98.56 81 VAL A O 1
ATOM 594 N N . ARG A 1 82 ? -1.658 -8.476 4.578 1.00 98.69 82 ARG A N 1
ATOM 595 C CA . ARG A 1 82 ? -1.240 -9.838 4.242 1.00 98.69 82 ARG A CA 1
ATOM 596 C C . ARG A 1 82 ? -0.989 -9.905 2.742 1.00 98.69 82 ARG A C 1
ATOM 598 O O . ARG A 1 82 ? -1.880 -9.581 1.967 1.00 98.69 82 ARG A O 1
ATOM 605 N N . ILE A 1 83 ? 0.208 -10.319 2.352 1.00 98.69 83 ILE A N 1
ATOM 606 C CA . ILE A 1 83 ? 0.636 -10.351 0.953 1.00 98.69 83 ILE A CA 1
ATOM 607 C C . ILE A 1 83 ? 0.063 -11.577 0.241 1.00 98.69 83 ILE A C 1
ATOM 609 O O . ILE A 1 83 ? 0.256 -12.711 0.681 1.00 98.69 83 ILE A O 1
ATOM 613 N N . ASP A 1 84 ? -0.570 -11.356 -0.905 1.00 98.25 84 ASP A N 1
ATOM 614 C CA . ASP A 1 84 ? -1.135 -12.409 -1.752 1.00 98.25 84 ASP A CA 1
ATOM 615 C C . ASP A 1 84 ? -0.219 -12.658 -2.965 1.00 98.25 84 ASP A C 1
ATOM 617 O O . ASP A 1 84 ? 0.096 -13.802 -3.322 1.00 98.25 84 ASP A O 1
ATOM 621 N N . GLU A 1 85 ? 0.278 -11.564 -3.552 1.00 98.31 85 GLU A N 1
ATOM 622 C CA . GLU A 1 85 ? 1.178 -11.542 -4.703 1.00 98.31 85 GLU A CA 1
ATOM 623 C C . GLU A 1 85 ? 2.395 -10.660 -4.375 1.00 98.31 85 GLU A C 1
ATOM 625 O O . GLU A 1 85 ? 2.267 -9.436 -4.314 1.00 98.31 85 GLU A O 1
ATOM 630 N N . PRO A 1 86 ? 3.582 -11.247 -4.141 1.00 97.69 86 PRO A N 1
ATOM 631 C CA . PRO A 1 86 ? 4.768 -10.495 -3.727 1.00 97.69 86 PRO A CA 1
ATOM 632 C C . PRO A 1 86 ? 5.455 -9.712 -4.858 1.00 97.69 86 PRO A C 1
ATOM 634 O O . PRO A 1 86 ? 6.457 -9.057 -4.599 1.00 97.69 86 PRO A O 1
ATOM 637 N N . GLY A 1 87 ? 4.936 -9.770 -6.087 1.00 96.44 87 GLY A N 1
ATOM 638 C CA . GLY A 1 87 ? 5.582 -9.213 -7.275 1.00 96.44 87 GLY A CA 1
ATOM 639 C C . GLY A 1 87 ? 6.485 -10.215 -7.999 1.00 96.44 87 GLY A C 1
ATOM 640 O O . GLY A 1 87 ? 6.528 -11.404 -7.671 1.00 96.44 87 GLY A O 1
ATOM 641 N N . ARG A 1 88 ? 7.168 -9.728 -9.037 1.00 96.94 88 ARG A N 1
ATOM 642 C CA . ARG A 1 88 ? 8.121 -10.476 -9.872 1.00 96.94 88 ARG A CA 1
ATOM 643 C C . ARG A 1 88 ? 9.525 -10.517 -9.268 1.00 96.94 88 ARG A C 1
ATOM 645 O O . ARG A 1 88 ? 10.270 -11.451 -9.554 1.00 96.94 88 ARG A O 1
ATOM 652 N N . PHE A 1 89 ? 9.885 -9.517 -8.467 1.00 96.31 89 PHE A N 1
ATOM 653 C CA . PHE A 1 89 ? 11.212 -9.377 -7.864 1.00 96.31 89 PHE A CA 1
ATOM 654 C C . PHE A 1 89 ? 11.171 -9.551 -6.344 1.00 96.31 89 PHE A C 1
ATOM 656 O O . PHE A 1 89 ? 10.122 -9.436 -5.715 1.00 96.31 89 PHE A O 1
ATOM 663 N N . GLU A 1 90 ? 12.327 -9.831 -5.737 1.00 95.25 90 GLU A N 1
ATOM 664 C CA . GLU A 1 90 ? 12.431 -9.820 -4.279 1.00 95.25 90 GLU A CA 1
ATOM 665 C C . GLU A 1 90 ? 12.322 -8.387 -3.751 1.00 95.25 90 GLU A C 1
ATOM 667 O O . GLU A 1 90 ? 13.099 -7.511 -4.132 1.00 95.25 90 GLU A O 1
ATOM 672 N N . HIS A 1 91 ? 11.389 -8.175 -2.823 1.00 96.75 91 HIS A N 1
ATOM 673 C CA . HIS A 1 91 ? 11.170 -6.887 -2.173 1.00 96.75 91 HIS A CA 1
ATOM 674 C C . HIS A 1 91 ? 11.269 -7.004 -0.656 1.00 96.75 91 HIS A C 1
ATOM 676 O O . HIS A 1 91 ? 10.991 -8.050 -0.059 1.00 96.75 91 HIS A O 1
ATOM 682 N N . SER A 1 92 ? 11.592 -5.885 -0.014 1.00 96.62 92 SER A N 1
ATOM 683 C CA . SER A 1 92 ? 11.457 -5.728 1.430 1.00 96.62 92 SER A CA 1
ATOM 684 C C . SER A 1 92 ? 10.781 -4.410 1.767 1.00 96.62 92 SER A C 1
ATOM 686 O O . SER A 1 92 ? 11.069 -3.390 1.144 1.00 96.62 92 SER A O 1
ATOM 688 N N . VAL A 1 93 ? 9.938 -4.421 2.791 1.00 96.38 93 VAL A N 1
ATOM 689 C CA . VAL A 1 93 ? 9.280 -3.232 3.335 1.00 96.38 93 VAL A CA 1
ATOM 690 C C . VAL A 1 93 ? 9.651 -3.138 4.803 1.00 96.38 93 VAL A C 1
ATOM 692 O O . VAL A 1 93 ? 9.393 -4.070 5.559 1.00 96.38 93 VAL A O 1
ATOM 695 N N . HIS A 1 94 ? 10.303 -2.043 5.202 1.00 94.81 94 HIS A N 1
ATOM 696 C CA . HIS A 1 94 ? 10.782 -1.841 6.579 1.00 94.81 94 HIS A CA 1
ATOM 697 C C . HIS A 1 94 ? 11.600 -3.032 7.121 1.00 94.81 94 HIS A C 1
ATOM 699 O O . HIS A 1 94 ? 11.475 -3.416 8.279 1.00 94.81 94 HIS A O 1
ATOM 705 N N . GLY A 1 95 ? 12.408 -3.667 6.261 1.00 94.00 95 GLY A N 1
ATOM 706 C CA . GLY A 1 95 ? 13.217 -4.846 6.605 1.00 94.00 95 GLY A CA 1
ATOM 707 C C . GLY A 1 95 ? 12.466 -6.186 6.603 1.00 94.00 95 GLY A C 1
ATOM 708 O O . GLY A 1 95 ? 13.100 -7.235 6.700 1.00 94.00 95 GLY A O 1
ATOM 709 N N . VAL A 1 96 ? 11.142 -6.187 6.432 1.00 95.88 96 VAL A N 1
ATOM 710 C CA . VAL A 1 96 ? 10.340 -7.408 6.276 1.00 95.88 96 VAL A CA 1
ATOM 711 C C . VAL A 1 96 ? 10.372 -7.847 4.818 1.00 95.88 96 VAL A C 1
ATOM 713 O O . VAL A 1 96 ? 10.021 -7.073 3.927 1.00 95.88 96 VAL A O 1
ATOM 716 N N . LYS A 1 97 ? 10.772 -9.097 4.559 1.00 97.25 97 LYS A N 1
ATOM 717 C CA . LYS A 1 97 ? 10.683 -9.681 3.215 1.00 97.25 97 LYS A CA 1
ATOM 718 C C . LYS A 1 97 ? 9.222 -9.796 2.786 1.00 97.25 97 LYS A C 1
ATOM 720 O O . LYS A 1 97 ? 8.397 -10.355 3.505 1.00 97.25 97 LYS A O 1
ATOM 725 N N . VAL A 1 98 ? 8.923 -9.305 1.590 1.00 97.94 98 VAL A N 1
ATOM 726 C CA . VAL A 1 98 ? 7.593 -9.383 0.988 1.00 97.94 98 VAL A CA 1
ATOM 727 C C . VAL A 1 98 ? 7.459 -10.743 0.310 1.00 97.94 98 VAL A C 1
ATOM 729 O O . VAL A 1 98 ? 7.832 -10.923 -0.843 1.00 97.94 98 VAL A O 1
ATOM 732 N N . THR A 1 99 ? 6.961 -11.731 1.045 1.00 98.31 99 THR A N 1
ATOM 733 C CA . THR A 1 99 ? 6.647 -13.067 0.523 1.00 98.31 99 THR A CA 1
ATOM 734 C C . THR A 1 99 ? 5.156 -13.345 0.662 1.00 98.31 99 THR A C 1
ATOM 736 O O . THR A 1 99 ? 4.471 -12.724 1.475 1.00 98.31 99 THR A O 1
ATOM 739 N N . ARG A 1 100 ? 4.617 -14.283 -0.127 1.00 98.31 100 ARG A N 1
ATOM 740 C CA . ARG A 1 100 ? 3.206 -14.677 -0.009 1.00 98.31 100 ARG A CA 1
ATOM 741 C C . ARG A 1 100 ? 2.897 -15.124 1.426 1.00 98.31 100 ARG A C 1
ATOM 743 O O . ARG A 1 100 ? 3.591 -15.971 1.979 1.00 98.31 100 ARG A O 1
ATOM 750 N N . GLY A 1 101 ? 1.834 -14.570 2.000 1.00 98.25 101 GLY A N 1
ATOM 751 C CA . GLY A 1 101 ? 1.383 -14.814 3.367 1.00 98.25 101 GLY A CA 1
ATOM 752 C C . GLY A 1 101 ? 2.044 -13.933 4.429 1.00 98.25 101 GLY A C 1
ATOM 753 O O . GLY A 1 101 ? 1.527 -13.880 5.544 1.00 98.25 101 GLY A O 1
ATOM 754 N N . ALA A 1 102 ? 3.130 -13.218 4.110 1.00 98.06 102 ALA A N 1
ATOM 755 C CA . ALA A 1 102 ? 3.744 -12.279 5.043 1.00 98.06 102 ALA A CA 1
ATOM 756 C C . ALA A 1 102 ? 2.752 -11.174 5.430 1.00 98.06 102 ALA A C 1
ATOM 758 O O . ALA A 1 102 ? 1.955 -10.733 4.600 1.00 98.06 102 ALA A O 1
ATOM 759 N N . ILE A 1 103 ? 2.819 -10.717 6.681 1.00 98.19 103 ILE A N 1
ATOM 760 C CA . ILE A 1 103 ? 2.100 -9.528 7.139 1.00 98.19 103 ILE A CA 1
ATOM 761 C C . ILE 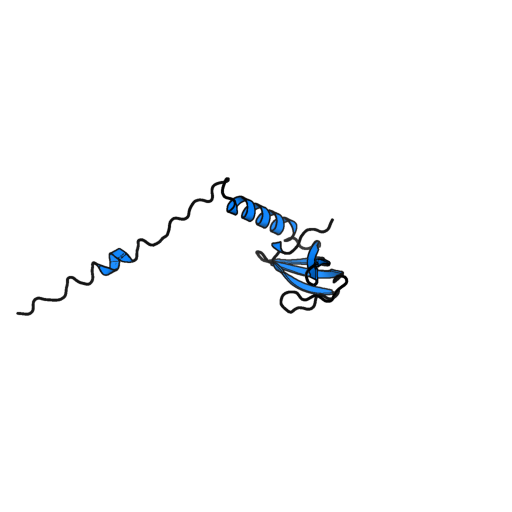A 1 103 ? 3.097 -8.378 7.198 1.00 98.19 103 ILE A C 1
ATOM 763 O O . ILE A 1 103 ? 4.079 -8.431 7.936 1.00 98.19 103 ILE A O 1
ATOM 767 N N . VAL A 1 104 ? 2.833 -7.343 6.412 1.00 97.94 104 VAL A N 1
ATOM 768 C CA . VAL A 1 104 ? 3.656 -6.140 6.316 1.00 97.94 104 VAL A CA 1
ATOM 769 C C . VAL A 1 104 ? 2.871 -4.979 6.914 1.00 97.94 104 VAL A C 1
ATOM 771 O O . VAL A 1 104 ? 1.780 -4.669 6.441 1.00 97.94 104 VAL A O 1
ATOM 774 N N . SER A 1 105 ? 3.413 -4.348 7.958 1.00 97.69 105 SER A N 1
ATOM 775 C CA . SER A 1 105 ? 2.881 -3.091 8.497 1.00 97.69 105 SER A CA 1
ATOM 776 C C . SER A 1 105 ? 3.516 -1.917 7.770 1.00 97.69 105 SER A C 1
ATOM 778 O O . SER A 1 105 ? 4.742 -1.826 7.710 1.00 97.69 105 SER A O 1
ATOM 780 N N . ASP A 1 106 ? 2.704 -1.003 7.255 1.00 97.81 106 ASP A N 1
ATOM 781 C CA . ASP A 1 106 ? 3.173 0.130 6.466 1.00 97.81 106 ASP A CA 1
ATOM 782 C C . ASP A 1 106 ? 2.202 1.316 6.518 1.00 97.81 106 ASP A C 1
ATOM 784 O O . ASP A 1 106 ? 1.081 1.187 7.010 1.00 97.81 106 ASP A O 1
ATOM 788 N N . ASP A 1 107 ? 2.630 2.475 6.023 1.00 96.88 107 ASP A N 1
ATOM 789 C CA . ASP A 1 107 ? 1.778 3.658 5.939 1.00 96.88 107 ASP A CA 1
ATOM 790 C C . ASP A 1 107 ? 0.698 3.460 4.871 1.00 96.88 107 ASP A C 1
ATOM 792 O O . ASP A 1 107 ? 0.985 3.067 3.742 1.00 96.88 107 ASP A O 1
ATOM 796 N N . ALA A 1 108 ? -0.558 3.761 5.204 1.00 96.56 108 ALA A N 1
ATOM 797 C CA . ALA A 1 108 ? -1.694 3.532 4.310 1.00 96.56 108 ALA A CA 1
ATOM 798 C C . ALA A 1 108 ? -1.566 4.291 2.978 1.00 96.56 108 ALA A C 1
ATOM 800 O O . ALA A 1 108 ? -2.005 3.794 1.946 1.00 96.56 108 ALA A O 1
ATOM 801 N N . VAL A 1 109 ? -0.906 5.455 2.987 1.00 96.25 109 VAL A N 1
ATOM 802 C CA . VAL A 1 109 ? -0.644 6.277 1.792 1.00 96.25 109 VAL A CA 1
ATOM 803 C C . VAL A 1 109 ? 0.355 5.651 0.812 1.00 96.25 109 VAL A C 1
ATOM 805 O O . VAL A 1 109 ? 0.426 6.077 -0.336 1.00 96.25 109 VAL A O 1
ATOM 808 N N . ALA A 1 110 ? 1.116 4.635 1.229 1.00 96.88 110 ALA A N 1
ATOM 809 C CA . ALA A 1 110 ? 1.997 3.877 0.337 1.00 96.88 110 ALA A CA 1
ATOM 810 C C . ALA A 1 110 ? 1.243 2.816 -0.487 1.00 96.88 110 ALA A C 1
ATOM 812 O O . ALA A 1 110 ? 1.834 2.165 -1.353 1.00 96.88 110 ALA A O 1
ATOM 813 N N . TRP A 1 111 ? -0.049 2.629 -0.213 1.00 97.44 111 TR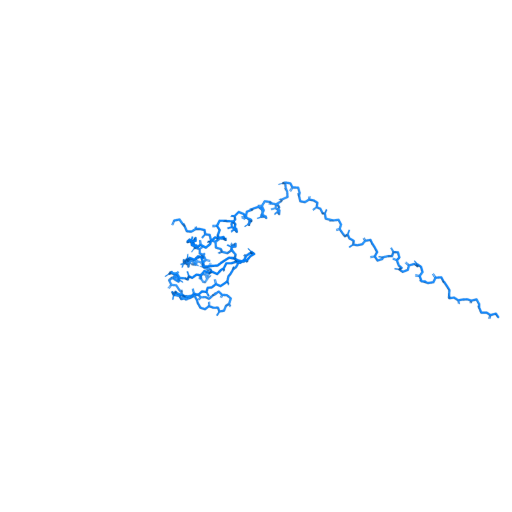P A N 1
ATOM 814 C CA . TRP A 1 111 ? -0.908 1.644 -0.851 1.00 97.44 111 TRP A CA 1
ATOM 815 C C . TRP A 1 111 ? -2.061 2.328 -1.573 1.00 97.44 111 TRP A C 1
ATOM 817 O O . TRP A 1 111 ? -2.519 3.407 -1.209 1.00 97.44 111 TRP A O 1
ATOM 827 N N . THR A 1 112 ? -2.570 1.653 -2.593 1.00 96.81 112 THR A N 1
ATOM 828 C CA . THR A 1 112 ? -3.760 2.070 -3.335 1.00 96.81 112 THR A CA 1
ATOM 829 C C . THR A 1 112 ? -4.734 0.902 -3.414 1.00 96.81 112 THR A C 1
ATOM 831 O O . THR A 1 112 ? -4.290 -0.248 -3.409 1.00 96.81 112 THR A O 1
ATOM 834 N N . PRO A 1 113 ? -6.055 1.129 -3.481 1.00 96.12 113 PRO A N 1
ATOM 835 C CA . PRO A 1 113 ? -6.983 0.060 -3.823 1.00 96.12 113 PRO A CA 1
ATOM 836 C C . PRO A 1 113 ? -6.598 -0.567 -5.168 1.00 96.12 113 PRO A C 1
ATOM 838 O O . PRO A 1 113 ? -6.339 0.148 -6.136 1.00 96.12 113 PRO A O 1
ATOM 841 N N . CYS A 1 114 ? -6.563 -1.897 -5.239 1.00 94.12 114 CYS A N 1
ATOM 842 C CA . CYS A 1 114 ? -6.394 -2.566 -6.527 1.00 94.12 114 CYS A CA 1
ATOM 843 C C . CYS A 1 114 ? -7.656 -2.389 -7.386 1.00 94.12 114 CYS A C 1
ATOM 845 O O . CYS A 1 114 ? -8.769 -2.506 -6.865 1.00 94.12 114 CYS A O 1
ATOM 847 N N . LEU A 1 115 ? -7.469 -2.163 -8.691 1.00 83.81 115 LEU A N 1
ATOM 848 C CA . LEU A 1 115 ? -8.535 -2.207 -9.700 1.00 83.81 115 LEU A CA 1
ATOM 849 C C . LEU A 1 115 ? -8.982 -3.648 -9.992 1.00 83.81 115 LEU A C 1
ATOM 851 O O . LEU A 1 115 ? -8.129 -4.565 -9.908 1.00 83.81 115 LEU A O 1
#

Radius of gyration: 24.89 Å; chains: 1; bounding box: 36×65×67 Å